Protein AF-A0A3D0SA87-F1 (afdb_monomer_lite)

Structure (mmCIF, N/CA/C/O backbone):
data_AF-A0A3D0SA87-F1
#
_entry.id   AF-A0A3D0SA87-F1
#
loop_
_atom_site.group_PDB
_atom_site.id
_atom_site.type_symbol
_atom_site.label_atom_id
_atom_site.label_alt_id
_atom_site.label_comp_id
_atom_site.label_asym_id
_atom_site.label_entity_id
_atom_site.label_seq_id
_atom_site.pdbx_PDB_ins_code
_atom_site.Cartn_x
_atom_site.Cartn_y
_atom_site.Cartn_z
_atom_site.occupancy
_atom_site.B_iso_or_equiv
_atom_site.auth_seq_id
_atom_site.auth_comp_id
_atom_site.auth_asym_id
_atom_site.auth_atom_id
_atom_site.pdbx_PDB_model_num
ATOM 1 N N . MET A 1 1 ? 12.831 16.334 6.625 1.00 37.06 1 MET A N 1
ATOM 2 C CA . MET A 1 1 ? 12.133 15.043 6.763 1.00 37.06 1 MET A CA 1
ATOM 3 C C . MET A 1 1 ? 13.059 13.994 6.188 1.00 37.06 1 MET A C 1
ATOM 5 O O . MET A 1 1 ? 13.606 14.224 5.118 1.00 37.06 1 MET A O 1
ATOM 9 N N . THR A 1 2 ? 13.381 12.951 6.945 1.00 39.72 2 THR A N 1
ATOM 10 C CA . THR A 1 2 ? 14.218 11.851 6.453 1.00 39.72 2 THR A CA 1
ATOM 11 C C . THR A 1 2 ? 13.480 11.170 5.307 1.00 39.72 2 THR A C 1
ATOM 13 O O . THR A 1 2 ? 12.404 10.627 5.510 1.00 39.72 2 THR A O 1
ATOM 16 N N . ASN A 1 3 ? 14.058 11.275 4.110 1.00 55.75 3 ASN A N 1
ATOM 17 C CA . ASN A 1 3 ? 13.542 10.820 2.818 1.00 55.75 3 ASN A CA 1
ATOM 18 C C . ASN A 1 3 ? 13.643 9.284 2.692 1.00 55.75 3 ASN A C 1
ATOM 20 O O . ASN A 1 3 ? 14.264 8.772 1.763 1.00 55.75 3 ASN A O 1
ATOM 24 N N . GLN A 1 4 ? 13.191 8.555 3.715 1.00 63.75 4 GLN A N 1
ATOM 25 C CA . GLN A 1 4 ? 13.210 7.096 3.716 1.00 63.75 4 GLN A CA 1
ATOM 26 C C . GLN A 1 4 ? 11.946 6.581 3.030 1.00 63.75 4 GLN A C 1
ATOM 28 O O . GLN A 1 4 ? 10.867 7.072 3.363 1.00 63.75 4 GLN A O 1
ATOM 33 N N . PRO A 1 5 ? 12.074 5.610 2.111 1.00 80.25 5 PRO A N 1
ATOM 34 C CA . PRO A 1 5 ? 10.928 5.081 1.398 1.00 80.25 5 PRO A CA 1
ATOM 35 C C . PRO A 1 5 ? 9.958 4.385 2.359 1.00 80.25 5 PRO A C 1
ATOM 37 O O . PRO A 1 5 ? 10.379 3.675 3.281 1.00 80.25 5 PRO A O 1
ATOM 40 N N . ASN A 1 6 ? 8.662 4.580 2.141 1.00 91.94 6 ASN A N 1
ATOM 41 C CA . ASN A 1 6 ? 7.594 3.910 2.870 1.00 91.94 6 ASN A CA 1
ATOM 42 C C . ASN A 1 6 ? 7.560 2.404 2.535 1.00 91.94 6 ASN A C 1
ATOM 44 O O . ASN A 1 6 ? 8.366 1.891 1.753 1.00 91.94 6 ASN A O 1
ATOM 48 N N . TYR A 1 7 ? 6.668 1.651 3.179 1.00 95.00 7 TYR A N 1
ATOM 49 C CA . TYR A 1 7 ? 6.606 0.202 2.981 1.00 95.00 7 TYR A CA 1
ATOM 50 C C . TYR A 1 7 ? 6.273 -0.191 1.533 1.00 95.00 7 TYR A C 1
ATOM 52 O O . TYR A 1 7 ? 6.904 -1.091 0.979 1.00 95.00 7 TYR A O 1
ATOM 60 N N . VAL A 1 8 ? 5.300 0.475 0.911 1.00 96.56 8 VAL A N 1
ATOM 61 C CA . VAL A 1 8 ? 4.859 0.152 -0.450 1.00 96.56 8 VAL A CA 1
ATOM 62 C C . VAL A 1 8 ? 5.905 0.560 -1.480 1.00 96.56 8 VAL A C 1
ATOM 64 O O . VAL A 1 8 ? 6.139 -0.208 -2.405 1.00 96.56 8 VAL A O 1
ATOM 67 N N . GLU A 1 9 ? 6.604 1.679 -1.294 1.00 96.25 9 GLU A N 1
ATOM 68 C CA . GLU A 1 9 ? 7.752 2.052 -2.137 1.00 96.25 9 GLU A CA 1
ATOM 69 C C . GLU A 1 9 ? 8.857 0.985 -2.090 1.00 96.25 9 GLU A C 1
ATOM 71 O O . GLU A 1 9 ? 9.389 0.582 -3.124 1.00 96.25 9 GLU A O 1
ATOM 76 N N . GLN A 1 10 ? 9.169 0.464 -0.899 1.00 95.56 10 GLN A N 1
ATOM 77 C CA . GLN A 1 10 ? 10.135 -0.629 -0.748 1.00 95.56 10 GLN A CA 1
ATOM 78 C C . GLN A 1 10 ? 9.646 -1.923 -1.413 1.00 95.56 10 GLN A C 1
ATOM 80 O O . GLN A 1 10 ? 10.428 -2.604 -2.079 1.00 95.56 10 GLN A O 1
ATOM 85 N N . ALA A 1 11 ? 8.363 -2.260 -1.259 1.00 96.19 11 ALA A N 1
ATOM 86 C CA . ALA A 1 11 ? 7.766 -3.438 -1.880 1.00 96.19 11 ALA A CA 1
ATOM 87 C C . ALA A 1 11 ? 7.743 -3.332 -3.414 1.00 96.19 11 ALA A C 1
ATOM 89 O O . ALA A 1 11 ? 8.102 -4.292 -4.095 1.00 96.19 11 ALA A O 1
ATOM 90 N N . ALA A 1 12 ? 7.396 -2.162 -3.951 1.00 96.31 12 ALA A N 1
ATOM 91 C CA . ALA A 1 12 ? 7.389 -1.882 -5.380 1.00 96.31 12 ALA A CA 1
ATOM 92 C C . ALA A 1 12 ? 8.800 -1.986 -5.975 1.00 96.31 12 ALA A C 1
ATOM 94 O O . ALA A 1 12 ? 8.988 -2.670 -6.977 1.00 96.31 12 ALA A O 1
ATOM 95 N N . ALA A 1 13 ? 9.810 -1.408 -5.315 1.00 94.88 13 ALA A N 1
ATOM 96 C CA . ALA A 1 13 ? 11.204 -1.537 -5.738 1.00 94.88 13 ALA A CA 1
ATOM 97 C C . ALA A 1 13 ? 11.692 -3.000 -5.712 1.00 94.88 13 ALA A C 1
ATOM 99 O O . ALA A 1 13 ? 12.385 -3.449 -6.627 1.00 94.88 13 ALA A O 1
ATOM 100 N N . ALA A 1 14 ? 11.317 -3.769 -4.683 1.00 95.12 14 ALA A N 1
ATOM 101 C CA . ALA A 1 14 ? 11.656 -5.188 -4.592 1.00 95.12 14 ALA A CA 1
ATOM 102 C C . ALA A 1 14 ? 10.970 -6.023 -5.687 1.00 95.12 14 ALA A C 1
ATOM 104 O O . ALA A 1 14 ? 11.596 -6.913 -6.266 1.00 95.12 14 ALA A O 1
ATOM 105 N N . TRP A 1 15 ? 9.706 -5.724 -5.990 1.00 95.75 15 TRP A N 1
ATOM 106 C CA . TRP A 1 15 ? 8.970 -6.346 -7.087 1.00 95.75 15 TRP A CA 1
ATOM 107 C C . TRP A 1 15 ? 9.620 -6.033 -8.438 1.00 95.75 15 TRP A C 1
ATOM 109 O O . TRP A 1 15 ? 9.983 -6.972 -9.151 1.00 95.75 15 TRP A O 1
ATOM 119 N N . ALA A 1 16 ? 9.864 -4.756 -8.745 1.00 95.44 16 ALA A N 1
ATOM 120 C CA . ALA A 1 16 ? 10.467 -4.309 -10.001 1.00 95.44 16 ALA A CA 1
ATOM 121 C C . ALA A 1 16 ? 11.843 -4.944 -10.258 1.00 95.44 16 ALA A C 1
ATOM 123 O O . ALA A 1 16 ? 12.150 -5.360 -11.373 1.00 95.44 16 ALA A O 1
ATOM 124 N N . ALA A 1 17 ? 12.639 -5.158 -9.203 1.00 94.19 17 ALA A N 1
ATOM 125 C CA . ALA A 1 17 ? 13.921 -5.859 -9.301 1.00 94.19 17 ALA A CA 1
ATOM 126 C C . ALA A 1 17 ? 13.805 -7.326 -9.773 1.00 94.19 17 ALA A C 1
ATOM 128 O O . ALA A 1 17 ? 14.801 -7.927 -10.192 1.00 94.19 17 ALA A O 1
ATOM 129 N N . THR A 1 18 ? 12.613 -7.922 -9.697 1.00 95.12 18 THR A N 1
ATOM 130 C CA . THR A 1 18 ? 12.343 -9.320 -10.071 1.00 95.12 18 THR A CA 1
ATOM 131 C C . THR A 1 18 ? 11.372 -9.476 -11.240 1.00 95.12 18 THR A C 1
ATOM 133 O O . THR A 1 18 ? 11.395 -10.526 -11.889 1.00 95.12 18 THR A O 1
ATOM 136 N N . ASP A 1 19 ? 10.574 -8.455 -11.551 1.00 95.81 19 ASP A N 1
ATOM 137 C CA . ASP A 1 19 ? 9.600 -8.491 -12.636 1.00 95.81 19 ASP A CA 1
ATOM 138 C C . ASP A 1 19 ? 10.283 -8.373 -14.018 1.00 95.81 19 ASP A C 1
ATOM 140 O O . ASP A 1 19 ? 11.071 -7.452 -14.245 1.00 95.81 19 ASP A O 1
ATOM 144 N N . PRO A 1 20 ? 10.038 -9.298 -14.970 1.00 94.62 20 PRO A N 1
ATOM 145 C CA . PRO A 1 20 ? 10.704 -9.263 -16.272 1.00 94.62 20 PRO A CA 1
ATOM 146 C C . PRO A 1 20 ? 10.396 -8.026 -17.122 1.00 94.62 20 PRO A C 1
ATOM 148 O O . PRO A 1 20 ? 11.255 -7.629 -17.911 1.00 94.62 20 PRO A O 1
ATOM 151 N N . LEU A 1 21 ? 9.191 -7.456 -17.009 1.00 92.50 21 LEU A N 1
ATOM 152 C CA . LEU A 1 21 ? 8.802 -6.265 -17.761 1.00 92.50 21 LEU A CA 1
ATOM 153 C C . LEU A 1 21 ? 9.454 -5.029 -17.148 1.00 92.50 21 LEU A C 1
ATOM 155 O O . LEU A 1 21 ? 10.110 -4.288 -17.877 1.00 92.50 21 LEU A O 1
ATOM 159 N N . GLU A 1 22 ? 9.357 -4.852 -15.832 1.00 93.31 22 GLU A N 1
ATOM 160 C CA . GLU A 1 22 ? 9.991 -3.717 -15.146 1.00 93.31 22 GLU A CA 1
ATOM 161 C C . GLU A 1 22 ? 11.506 -3.729 -15.337 1.00 93.31 22 GLU A C 1
ATOM 163 O O . GLU A 1 22 ? 12.094 -2.722 -15.711 1.00 93.31 22 GLU A O 1
ATOM 168 N N . ARG A 1 23 ? 12.159 -4.894 -15.244 1.00 93.75 23 ARG A N 1
ATOM 169 C CA . ARG A 1 23 ? 13.596 -5.007 -15.545 1.00 93.75 23 ARG A CA 1
ATOM 170 C C . ARG A 1 23 ? 13.958 -4.621 -16.977 1.00 93.75 23 ARG A C 1
ATOM 172 O O . ARG A 1 23 ? 15.098 -4.230 -17.229 1.00 93.75 23 ARG A O 1
ATOM 179 N N . TRP A 1 24 ? 13.046 -4.821 -17.925 1.00 93.44 24 TRP A N 1
ATOM 180 C CA . TRP A 1 24 ? 13.249 -4.401 -19.308 1.00 93.44 24 TRP A CA 1
ATOM 181 C C . TRP A 1 24 ? 13.075 -2.884 -19.457 1.00 93.44 24 TRP A C 1
ATOM 183 O O . TRP A 1 24 ? 13.893 -2.267 -20.138 1.00 93.44 24 TRP A O 1
ATOM 193 N N . VAL A 1 25 ? 12.081 -2.293 -18.783 1.00 90.81 25 VAL A N 1
ATOM 194 C CA . VAL A 1 25 ? 11.879 -0.834 -18.699 1.00 90.81 25 VAL A CA 1
ATOM 195 C C . VAL A 1 25 ? 13.087 -0.162 -18.042 1.00 90.81 25 VAL A C 1
ATOM 197 O O . VAL A 1 25 ? 13.667 0.755 -18.616 1.00 90.81 25 VAL A O 1
ATOM 200 N N . ASP A 1 26 ? 13.556 -0.684 -16.910 1.00 89.81 26 ASP A N 1
ATOM 201 C CA . ASP A 1 26 ? 14.690 -0.135 -16.161 1.00 89.81 26 ASP A CA 1
ATOM 202 C C . ASP A 1 26 ? 16.019 -0.186 -16.922 1.00 89.81 26 ASP A C 1
ATOM 204 O O . ASP A 1 26 ? 16.928 0.601 -16.662 1.00 89.81 26 ASP A O 1
ATOM 208 N N . ALA A 1 27 ? 16.148 -1.115 -17.871 1.00 92.00 27 ALA A N 1
ATOM 209 C CA . ALA A 1 27 ? 17.323 -1.239 -18.726 1.00 92.00 27 ALA A CA 1
ATOM 210 C C . ALA A 1 27 ? 17.266 -0.344 -19.982 1.00 92.00 27 ALA A C 1
ATOM 212 O O . ALA A 1 27 ? 18.233 -0.330 -20.755 1.00 92.00 27 ALA A O 1
ATOM 213 N N . ALA A 1 28 ? 16.156 0.361 -20.225 1.00 91.69 28 ALA A N 1
ATOM 214 C CA . ALA A 1 28 ? 16.012 1.279 -21.350 1.00 91.69 28 ALA A CA 1
ATOM 215 C C . ALA A 1 28 ? 16.912 2.518 -21.192 1.00 91.69 28 ALA A C 1
ATOM 217 O O . ALA A 1 28 ? 17.398 2.835 -20.110 1.00 91.69 28 ALA A O 1
ATOM 218 N N . ALA A 1 29 ? 17.162 3.233 -22.293 1.00 92.06 29 ALA A N 1
ATOM 219 C CA . ALA A 1 29 ? 18.072 4.385 -22.300 1.00 92.06 29 ALA A CA 1
ATOM 220 C C . ALA A 1 29 ? 17.593 5.557 -21.419 1.00 92.06 29 ALA A C 1
ATOM 222 O O . ALA A 1 29 ? 18.399 6.398 -21.025 1.00 92.06 29 ALA A O 1
ATOM 223 N N . ASP A 1 30 ? 16.293 5.612 -21.157 1.00 91.00 30 ASP A N 1
ATOM 224 C CA . ASP A 1 30 ? 15.581 6.580 -20.330 1.00 91.00 30 ASP A CA 1
ATOM 225 C C . ASP A 1 30 ? 15.139 6.015 -18.968 1.00 91.00 30 ASP A C 1
ATOM 227 O O . ASP A 1 30 ? 14.558 6.756 -18.180 1.00 91.00 30 ASP A O 1
ATOM 231 N N . GLY A 1 31 ? 15.449 4.747 -18.671 1.00 85.81 31 GLY A N 1
ATOM 232 C CA . GLY A 1 31 ? 15.210 4.132 -17.366 1.00 85.81 31 GLY A CA 1
ATOM 233 C C . GLY A 1 31 ? 16.303 4.444 -16.326 1.00 85.81 31 GLY A C 1
ATOM 234 O O . GLY A 1 31 ? 17.371 4.972 -16.669 1.00 85.81 31 GLY A O 1
ATOM 235 N N . PRO A 1 32 ? 16.081 4.091 -15.043 1.00 86.25 32 PRO A N 1
ATOM 236 C CA . PRO A 1 32 ? 14.854 3.508 -14.491 1.00 86.25 32 PRO A CA 1
ATOM 237 C C . PRO A 1 32 ? 13.703 4.514 -14.382 1.00 86.25 32 PRO A C 1
ATOM 239 O O . PRO A 1 32 ? 13.937 5.724 -14.309 1.00 86.25 32 PRO A O 1
ATOM 242 N N . SER A 1 33 ? 12.469 4.006 -14.351 1.00 87.44 33 SER A N 1
ATOM 243 C CA . SER A 1 33 ? 11.286 4.840 -14.105 1.00 87.44 33 SER A CA 1
ATOM 244 C C . SER A 1 33 ? 11.356 5.511 -12.720 1.00 87.44 33 SER A C 1
ATOM 246 O O . SER A 1 33 ? 11.970 4.971 -11.793 1.00 87.44 33 SER A O 1
ATOM 248 N N . PRO A 1 34 ? 10.730 6.690 -12.538 1.00 92.31 34 PRO A N 1
ATOM 249 C CA . PRO A 1 34 ? 10.502 7.266 -11.215 1.00 92.31 34 PRO A CA 1
ATOM 250 C C . PRO A 1 34 ? 9.799 6.271 -10.285 1.00 92.31 34 PRO A C 1
ATOM 252 O O . PRO A 1 34 ? 8.927 5.517 -10.718 1.00 92.31 34 PRO A O 1
ATOM 255 N N . ILE A 1 35 ? 10.136 6.303 -8.992 1.00 91.75 35 ILE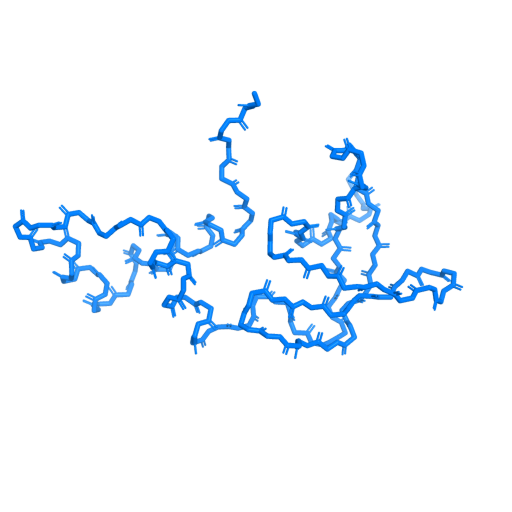 A N 1
ATOM 256 C CA . ILE A 1 35 ? 9.584 5.359 -8.011 1.00 91.75 35 ILE A CA 1
ATOM 257 C C . ILE A 1 35 ? 8.053 5.424 -7.950 1.00 91.75 35 ILE A C 1
ATOM 259 O O . ILE A 1 35 ? 7.407 4.400 -7.754 1.00 91.75 35 ILE A O 1
ATOM 263 N N . GLU A 1 36 ? 7.459 6.591 -8.185 1.00 92.69 36 GLU A N 1
ATOM 264 C CA . GLU A 1 36 ? 6.012 6.785 -8.204 1.00 92.69 36 GLU A CA 1
ATOM 265 C C . GLU A 1 36 ? 5.335 6.017 -9.353 1.00 92.69 36 GLU A C 1
ATOM 267 O O . GLU A 1 36 ? 4.244 5.472 -9.173 1.00 92.69 36 GLU A O 1
ATOM 272 N N . GLU A 1 37 ? 5.987 5.912 -10.517 1.00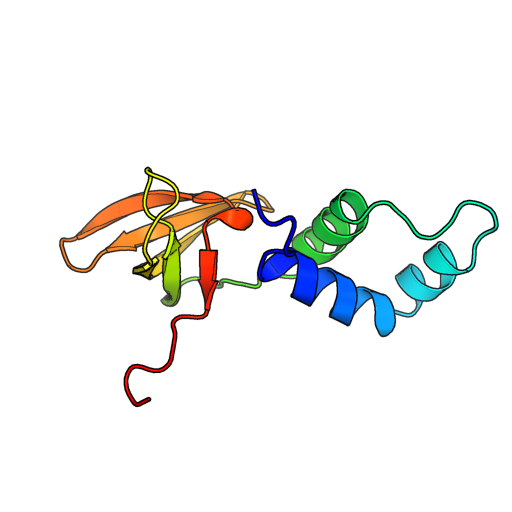 94.38 37 GLU A N 1
ATOM 273 C CA . GLU A 1 37 ? 5.492 5.095 -11.632 1.00 94.38 37 GLU A CA 1
ATOM 274 C C . GLU A 1 37 ? 5.560 3.607 -11.283 1.00 94.38 37 GLU A C 1
ATOM 276 O O . GLU A 1 37 ? 4.583 2.880 -11.479 1.00 94.38 37 GLU A O 1
ATOM 281 N N . THR A 1 38 ? 6.671 3.166 -10.685 1.00 95.00 38 THR A N 1
ATOM 282 C CA . THR A 1 38 ? 6.842 1.785 -10.217 1.00 95.00 38 THR A CA 1
ATOM 283 C C . THR A 1 38 ? 5.826 1.426 -9.131 1.00 95.00 38 THR A C 1
ATOM 285 O O . THR A 1 38 ? 5.254 0.336 -9.155 1.00 95.00 38 THR A O 1
ATOM 288 N N . VAL A 1 39 ? 5.546 2.338 -8.195 1.00 96.81 39 VAL A N 1
ATOM 289 C CA . VAL A 1 39 ? 4.503 2.172 -7.171 1.00 96.81 39 VAL A CA 1
ATOM 290 C C . VAL A 1 39 ? 3.130 2.036 -7.821 1.00 96.81 39 VAL A C 1
ATOM 292 O O . VAL A 1 39 ? 2.381 1.126 -7.465 1.00 96.81 39 VAL A O 1
ATOM 295 N N . GLY A 1 40 ? 2.808 2.877 -8.805 1.00 96.00 40 GLY A N 1
ATOM 296 C CA . GL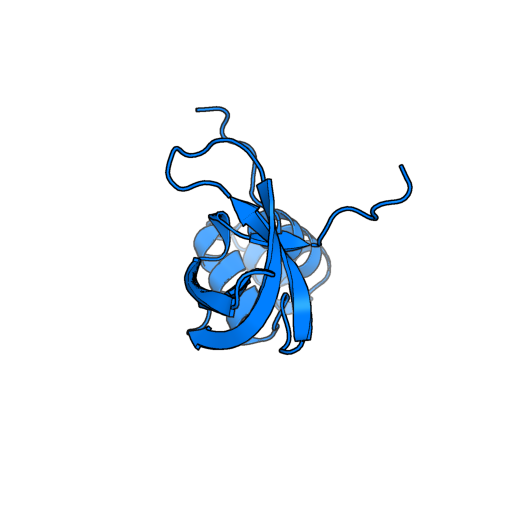Y A 1 40 ? 1.557 2.782 -9.556 1.00 96.00 40 GLY A CA 1
ATOM 297 C C . GLY A 1 40 ? 1.401 1.438 -10.276 1.00 96.00 40 GLY A C 1
ATOM 298 O O . GLY A 1 40 ? 0.353 0.797 -10.166 1.00 96.00 40 GLY A O 1
ATOM 299 N N . ALA A 1 41 ? 2.447 0.971 -10.961 1.00 95.88 41 ALA A N 1
ATOM 300 C CA . ALA A 1 41 ? 2.457 -0.325 -11.641 1.00 95.88 41 ALA A CA 1
ATOM 301 C C . ALA A 1 41 ? 2.312 -1.501 -10.655 1.00 95.88 41 ALA A C 1
ATOM 303 O O . ALA A 1 41 ? 1.488 -2.404 -10.863 1.00 95.88 41 ALA A O 1
ATOM 304 N N . TYR A 1 42 ? 3.044 -1.450 -9.538 1.00 97.44 42 TYR A N 1
ATOM 305 C CA . TYR A 1 42 ? 2.957 -2.430 -8.459 1.00 97.44 42 TYR A CA 1
ATOM 306 C C . TYR A 1 42 ? 1.536 -2.496 -7.891 1.00 97.44 42 TYR A C 1
ATOM 308 O O . TYR A 1 42 ? 0.926 -3.565 -7.868 1.00 97.44 42 TYR A O 1
ATOM 316 N N . LEU A 1 43 ? 0.961 -1.358 -7.502 1.00 97.50 43 LEU A N 1
ATOM 317 C CA . LEU A 1 43 ? -0.385 -1.282 -6.933 1.00 97.50 43 LEU A CA 1
ATOM 318 C C . LEU A 1 43 ? -1.481 -1.638 -7.947 1.00 97.50 43 LEU A C 1
ATOM 320 O O . LEU A 1 43 ? -2.516 -2.179 -7.556 1.00 97.50 43 LEU A O 1
ATOM 324 N N . GLY A 1 44 ? -1.269 -1.416 -9.243 1.00 96.12 44 GLY A N 1
ATOM 325 C CA . GLY A 1 44 ? -2.204 -1.846 -10.287 1.00 96.12 44 GLY A CA 1
ATOM 326 C C . GLY A 1 44 ? -2.368 -3.369 -10.382 1.00 96.12 44 GLY A C 1
ATOM 327 O O . GLY A 1 44 ? -3.405 -3.849 -10.836 1.00 96.12 44 GLY A O 1
ATOM 328 N N . SER A 1 45 ? -1.369 -4.131 -9.930 1.00 94.75 45 SER A N 1
ATOM 329 C CA . SER A 1 45 ? -1.331 -5.599 -10.010 1.00 94.75 45 SER A CA 1
ATOM 330 C C . SER A 1 45 ? -1.320 -6.301 -8.646 1.00 94.75 45 SER A C 1
ATOM 332 O O . SER A 1 45 ? -1.629 -7.491 -8.567 1.00 94.75 45 SER A O 1
ATOM 334 N N . HIS A 1 46 ? -1.030 -5.570 -7.569 1.00 96.94 46 HIS A N 1
ATOM 335 C CA . HIS A 1 46 ? -0.919 -6.087 -6.210 1.00 96.94 46 HIS A CA 1
ATOM 336 C C . HIS A 1 46 ? -1.848 -5.334 -5.258 1.00 96.94 46 HIS A C 1
ATOM 338 O O . HIS A 1 46 ? -2.118 -4.142 -5.405 1.00 96.94 46 HIS A O 1
ATOM 344 N N . ASN A 1 47 ? -2.330 -6.041 -4.238 1.00 96.94 47 ASN A N 1
ATOM 345 C CA . ASN A 1 47 ? -2.956 -5.427 -3.076 1.00 96.94 47 ASN A CA 1
ATOM 346 C C . ASN A 1 47 ? -2.097 -5.757 -1.846 1.00 96.94 47 ASN A C 1
ATOM 348 O O . ASN A 1 47 ? -2.257 -6.847 -1.295 1.00 96.94 47 ASN A O 1
ATOM 352 N N . PRO A 1 48 ? -1.157 -4.879 -1.443 1.00 96.69 48 PRO A N 1
ATOM 353 C CA . PRO A 1 48 ? -0.272 -5.145 -0.308 1.00 96.69 48 PRO A CA 1
ATOM 354 C C . PRO A 1 48 ? -1.017 -5.210 1.030 1.00 96.69 48 PRO A C 1
ATOM 356 O O . PRO A 1 48 ? -0.497 -5.790 1.981 1.00 96.69 48 PRO A O 1
ATOM 359 N N . PHE A 1 49 ? -2.230 -4.654 1.090 1.00 97.25 49 PHE A N 1
ATOM 360 C CA . PHE A 1 49 ? -3.076 -4.633 2.276 1.00 97.25 49 PHE A CA 1
ATOM 361 C C . PHE A 1 49 ? -4.483 -5.163 1.932 1.00 97.25 49 PHE A C 1
ATOM 363 O O . PHE A 1 49 ? -5.405 -4.381 1.699 1.00 97.25 49 PHE A O 1
ATOM 370 N N . PRO A 1 50 ? -4.674 -6.492 1.825 1.00 97.25 50 PRO A N 1
ATOM 371 C CA . PRO A 1 50 ? -5.999 -7.083 1.633 1.00 97.25 50 PRO A CA 1
ATOM 372 C C . PRO A 1 50 ? -6.943 -6.836 2.816 1.00 97.25 50 PRO A C 1
ATOM 374 O O . PRO A 1 50 ? -6.493 -6.657 3.948 1.00 97.25 50 PRO A O 1
ATOM 377 N N . ASP A 1 51 ? -8.249 -6.914 2.574 1.00 98.19 51 ASP A N 1
ATOM 378 C CA . ASP A 1 51 ? -9.286 -6.807 3.605 1.00 98.19 51 ASP A CA 1
ATOM 379 C C . ASP A 1 51 ? -9.027 -7.786 4.766 1.00 98.19 51 ASP A C 1
ATOM 381 O O . ASP A 1 51 ? -8.662 -8.949 4.564 1.00 98.19 51 ASP A O 1
ATOM 385 N N . GLY A 1 52 ? -9.192 -7.308 5.999 1.00 97.56 52 GLY A N 1
ATOM 386 C CA . GLY A 1 52 ? -8.898 -8.050 7.226 1.00 97.56 52 GLY A CA 1
ATOM 387 C C . GLY A 1 52 ? -7.418 -8.089 7.623 1.00 97.56 52 GLY A C 1
ATOM 388 O O . GLY A 1 52 ? -7.089 -8.670 8.657 1.00 97.56 52 GLY A O 1
ATOM 389 N N . THR A 1 53 ? -6.514 -7.485 6.845 1.00 97.12 53 THR A N 1
ATOM 390 C CA . THR A 1 53 ? -5.083 -7.444 7.185 1.00 97.12 53 THR A CA 1
ATOM 391 C C . THR A 1 53 ? -4.826 -6.465 8.335 1.00 97.12 53 THR A C 1
ATOM 393 O O . THR A 1 53 ? -5.278 -5.320 8.259 1.00 97.12 53 THR A O 1
ATOM 396 N N . PRO A 1 54 ? -4.080 -6.860 9.382 1.00 97.56 54 PRO A N 1
ATOM 397 C CA . PRO A 1 54 ? -3.634 -5.933 10.413 1.00 97.56 54 PRO A CA 1
ATOM 398 C C . PRO A 1 54 ? -2.520 -5.021 9.881 1.00 97.56 54 PRO A C 1
ATOM 400 O O . PRO A 1 54 ? -1.546 -5.481 9.277 1.00 97.56 54 PRO A O 1
ATOM 403 N N . VAL A 1 55 ? -2.648 -3.723 10.140 1.00 97.69 55 VAL A N 1
ATOM 404 C CA . VAL A 1 55 ? -1.703 -2.685 9.710 1.00 97.69 55 VAL A CA 1
ATOM 405 C C . VAL A 1 55 ? -1.380 -1.738 10.856 1.00 97.69 55 VAL A C 1
ATOM 407 O O . VAL A 1 55 ? -2.189 -1.531 11.755 1.00 97.69 55 VAL A O 1
ATOM 410 N N . ASP A 1 56 ? -0.202 -1.133 10.802 1.00 97.38 56 ASP A N 1
ATOM 411 C CA . ASP A 1 56 ? 0.137 0.037 11.603 1.00 97.38 56 ASP A CA 1
ATOM 412 C C . ASP A 1 56 ? -0.180 1.294 10.778 1.00 97.38 56 ASP A C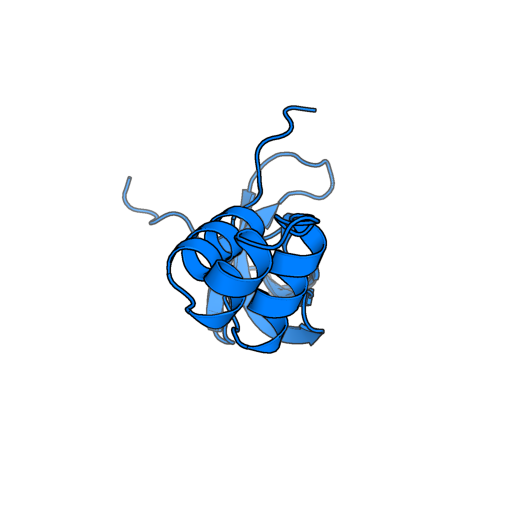 1
ATOM 414 O O . ASP A 1 56 ? 0.276 1.428 9.639 1.00 97.38 56 ASP A O 1
ATOM 418 N N . VAL A 1 57 ? -0.919 2.230 11.373 1.00 96.69 57 VAL A N 1
ATOM 419 C CA . VAL A 1 57 ? -1.346 3.497 10.764 1.00 96.69 57 VAL A CA 1
ATOM 420 C C . VAL A 1 57 ? -0.575 4.662 11.375 1.00 96.69 57 VAL A C 1
ATOM 422 O O . VAL A 1 57 ? -0.523 4.800 12.600 1.00 96.69 57 VAL A O 1
ATOM 425 N N . LEU A 1 58 ? 0.002 5.517 10.534 1.00 95.38 58 LEU A N 1
ATOM 426 C CA . LEU A 1 58 ? 0.721 6.717 10.959 1.00 95.38 58 LEU A CA 1
ATOM 427 C C . LEU A 1 58 ? -0.244 7.731 11.598 1.00 95.38 58 LEU A C 1
ATOM 429 O O . LEU A 1 58 ? -1.344 7.987 11.092 1.00 95.38 58 LEU A O 1
ATOM 433 N N . GLY A 1 59 ? 0.166 8.325 12.720 1.00 92.00 59 GLY A N 1
ATOM 434 C CA . GLY A 1 59 ? -0.573 9.418 13.352 1.00 92.00 59 GLY A CA 1
ATOM 435 C C . GLY A 1 59 ? -0.694 10.640 12.434 1.00 92.00 59 GLY A C 1
ATOM 436 O O . GLY A 1 59 ? 0.193 10.929 11.635 1.00 92.00 59 GLY A O 1
ATOM 437 N N . ARG A 1 60 ? -1.789 11.407 12.554 1.00 86.88 60 ARG A N 1
ATOM 438 C CA . ARG A 1 60 ? -2.041 12.600 11.708 1.00 86.88 60 ARG A CA 1
ATOM 439 C C . ARG A 1 60 ? -1.015 13.721 11.882 1.00 86.88 60 ARG A C 1
ATOM 441 O O . ARG A 1 60 ? -0.912 14.601 11.034 1.00 86.88 60 ARG A O 1
ATOM 448 N N . ASP A 1 61 ? -0.305 13.731 12.999 1.00 89.06 61 ASP A N 1
ATOM 449 C CA . ASP A 1 61 ? 0.820 14.627 13.262 1.00 89.06 61 ASP A CA 1
ATOM 450 C C . ASP A 1 61 ? 2.125 14.155 12.589 1.00 89.06 61 ASP A C 1
ATOM 452 O O . ASP A 1 61 ? 3.169 14.791 12.745 1.00 89.06 61 ASP A O 1
ATOM 456 N N . GLY A 1 62 ? 2.068 13.055 11.830 1.00 86.62 62 GLY A N 1
ATOM 457 C CA . GLY A 1 62 ? 3.215 12.394 11.220 1.00 86.62 62 GLY A CA 1
ATOM 458 C C . GLY A 1 62 ? 4.077 11.649 12.238 1.00 86.62 62 GLY A C 1
ATOM 459 O O . GLY A 1 62 ? 5.237 11.352 11.943 1.00 86.62 62 GLY A O 1
ATOM 460 N N . GLN A 1 63 ? 3.562 11.394 13.445 1.00 88.19 63 GLN A N 1
ATOM 461 C CA . GLN A 1 63 ? 4.292 10.738 14.523 1.00 88.19 63 GLN A CA 1
ATOM 462 C C . GLN A 1 63 ? 3.515 9.557 15.092 1.00 88.19 63 GLN A C 1
ATOM 464 O O . GLN A 1 63 ? 2.293 9.553 15.188 1.00 88.19 63 GLN A O 1
ATOM 469 N N . GLY A 1 64 ? 4.269 8.547 15.525 1.00 91.06 64 GLY A N 1
ATOM 470 C CA . GLY A 1 64 ? 3.698 7.348 16.120 1.00 91.06 64 GLY A CA 1
ATOM 471 C C . GLY A 1 64 ? 2.955 6.469 15.115 1.00 91.06 64 GLY A C 1
ATOM 472 O O . GLY A 1 64 ? 2.575 6.882 14.024 1.00 91.06 64 GLY A O 1
ATOM 473 N N . TRP A 1 65 ? 2.774 5.218 15.507 1.00 94.81 65 TRP A N 1
ATOM 474 C CA . TRP A 1 65 ? 2.057 4.223 14.726 1.00 94.81 65 TRP A CA 1
ATOM 475 C C . TRP A 1 65 ? 1.002 3.598 15.627 1.00 94.81 65 TRP A C 1
ATOM 477 O O . TRP A 1 65 ? 1.271 3.334 16.800 1.00 94.81 65 TRP A O 1
ATOM 487 N N . THR A 1 66 ? -0.207 3.421 15.112 1.00 95.69 66 THR A N 1
ATOM 488 C CA . THR A 1 66 ? -1.326 2.818 15.840 1.00 95.69 66 THR A CA 1
ATOM 489 C C . THR A 1 66 ? -1.894 1.679 15.021 1.00 95.69 66 THR A C 1
ATOM 491 O O . THR A 1 66 ? -2.168 1.848 13.836 1.00 95.69 66 THR A O 1
ATOM 494 N N . GLN A 1 67 ? -2.053 0.523 15.653 1.00 96.69 67 GLN A N 1
ATOM 495 C CA . GLN A 1 67 ? -2.551 -0.666 14.985 1.00 96.69 67 GLN A CA 1
ATOM 496 C C . GLN A 1 67 ? -4.031 -0.503 14.605 1.00 96.69 67 GLN A C 1
ATOM 498 O O . GLN A 1 67 ? -4.818 0.084 15.347 1.00 96.69 67 GLN A O 1
ATOM 503 N N . ALA A 1 68 ? -4.388 -1.022 13.437 1.00 97.62 68 ALA A N 1
ATOM 504 C CA . ALA A 1 68 ? -5.733 -1.048 12.886 1.00 97.62 68 ALA A CA 1
ATOM 505 C C . ALA A 1 68 ? -5.913 -2.282 11.991 1.00 97.62 68 ALA A C 1
ATOM 507 O O . ALA A 1 68 ? -4.967 -3.030 11.728 1.00 97.62 68 ALA A O 1
ATOM 508 N N . THR A 1 69 ? -7.127 -2.476 11.486 1.00 98.50 69 THR A N 1
ATOM 509 C CA . THR A 1 69 ? -7.451 -3.519 10.507 1.00 98.50 69 THR A CA 1
ATOM 510 C C . THR A 1 69 ? -7.928 -2.889 9.207 1.00 98.50 69 THR A C 1
ATOM 512 O O . THR A 1 69 ? -8.717 -1.948 9.223 1.00 98.50 69 THR A O 1
ATOM 515 N N . VAL A 1 70 ? -7.470 -3.405 8.068 1.00 98.44 70 VAL A N 1
ATOM 516 C CA . VAL A 1 70 ? -7.980 -3.003 6.751 1.00 98.44 70 VAL A CA 1
ATOM 517 C C . VAL A 1 70 ? -9.422 -3.473 6.603 1.00 98.44 70 VAL A C 1
ATOM 519 O O . VAL A 1 70 ? -9.707 -4.660 6.754 1.00 98.44 70 VAL A O 1
ATOM 522 N N . VAL A 1 71 ? -10.323 -2.555 6.271 1.00 98.50 71 VAL A N 1
ATOM 523 C CA . VAL A 1 71 ? -11.728 -2.862 5.978 1.00 98.50 71 VAL A CA 1
ATOM 524 C C . VAL A 1 71 ? -11.899 -3.156 4.496 1.00 98.50 71 VAL A C 1
ATOM 526 O O . VAL A 1 71 ? -12.424 -4.204 4.139 1.00 98.50 71 VAL A O 1
ATOM 529 N N . GLU A 1 72 ? -11.442 -2.237 3.647 1.00 97.88 72 GLU A N 1
ATOM 530 C CA . GLU A 1 72 ? -11.521 -2.362 2.194 1.00 97.88 72 GLU A CA 1
ATOM 531 C C . GLU A 1 72 ? -10.481 -1.475 1.500 1.00 97.88 72 GLU A C 1
ATOM 533 O O . GLU A 1 72 ? -10.059 -0.438 2.027 1.00 97.88 72 GLU A O 1
ATOM 538 N N . ARG A 1 73 ? -10.109 -1.851 0.276 1.00 97.75 73 ARG A N 1
ATOM 539 C CA . ARG A 1 73 ? -9.349 -0.996 -0.643 1.00 97.75 73 ARG A CA 1
ATOM 540 C C . ARG A 1 73 ? -10.304 -0.093 -1.425 1.00 97.75 73 ARG A C 1
ATOM 542 O O . ARG A 1 73 ? -11.126 -0.589 -2.194 1.00 97.75 73 ARG A O 1
ATOM 549 N N . THR A 1 74 ? -10.178 1.221 -1.256 1.00 95.88 74 THR A N 1
ATOM 550 C CA . THR A 1 74 ? -11.091 2.212 -1.865 1.00 95.88 74 THR A CA 1
ATOM 551 C C . THR A 1 74 ? -10.549 2.804 -3.166 1.00 95.88 74 THR A C 1
ATOM 553 O O . THR A 1 74 ? -11.335 3.136 -4.055 1.00 95.88 74 THR A O 1
ATOM 556 N N . ALA A 1 75 ? -9.223 2.851 -3.322 1.00 95.25 75 ALA A N 1
ATOM 557 C CA . ALA A 1 75 ? -8.539 3.167 -4.574 1.00 95.25 75 ALA A CA 1
ATOM 558 C C . ALA A 1 75 ? -7.231 2.370 -4.705 1.00 95.25 75 ALA A C 1
ATOM 560 O O . ALA A 1 75 ? -6.887 1.552 -3.851 1.00 95.25 75 ALA A O 1
ATOM 561 N N . ALA A 1 76 ? -6.494 2.570 -5.800 1.00 94.62 76 ALA A N 1
ATOM 562 C CA . ALA A 1 76 ? -5.246 1.842 -6.033 1.00 94.62 76 ALA A CA 1
ATOM 563 C C . ALA A 1 76 ? -4.232 2.055 -4.891 1.00 94.62 76 ALA A C 1
ATOM 565 O O . ALA A 1 76 ? -3.550 1.121 -4.491 1.00 94.62 76 ALA A O 1
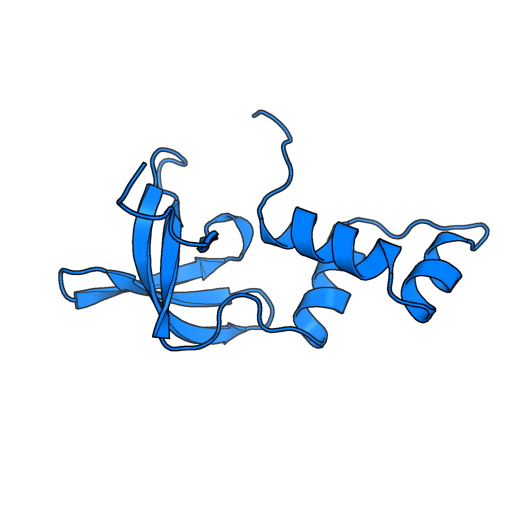ATOM 566 N N . ASP A 1 77 ? -4.163 3.233 -4.303 1.00 96.44 77 ASP A N 1
ATOM 567 C CA . ASP A 1 77 ? -3.201 3.592 -3.264 1.00 96.44 77 ASP A CA 1
ATOM 568 C C . ASP A 1 77 ? -3.852 3.931 -1.921 1.00 96.44 77 ASP A C 1
ATOM 570 O O . ASP A 1 77 ? -3.196 4.513 -1.059 1.00 96.44 77 ASP A O 1
ATOM 574 N N . GLU A 1 78 ? -5.117 3.540 -1.727 1.00 97.44 78 GLU A N 1
ATOM 575 C CA . GLU A 1 78 ? -5.946 4.029 -0.625 1.00 97.44 78 GLU A CA 1
ATOM 576 C C . GLU A 1 78 ? -6.825 2.933 -0.006 1.00 97.44 78 GLU A C 1
ATOM 578 O O . GLU A 1 78 ? -7.477 2.144 -0.704 1.00 97.44 78 GLU A O 1
ATOM 583 N N . TRP A 1 79 ? -6.909 2.930 1.327 1.00 98.38 79 TRP A N 1
ATOM 584 C CA . TRP A 1 79 ? -7.667 1.953 2.109 1.00 98.38 79 TRP A CA 1
ATOM 585 C C . TRP A 1 79 ? -8.501 2.620 3.199 1.00 98.38 79 TRP A C 1
ATOM 587 O O . TRP A 1 79 ? -8.083 3.593 3.829 1.00 98.38 79 TRP A O 1
ATOM 597 N N . THR A 1 80 ? -9.668 2.040 3.468 1.00 98.50 80 THR A N 1
ATOM 598 C CA . THR A 1 80 ? -10.388 2.269 4.722 1.00 98.50 80 THR A CA 1
ATOM 599 C C . THR A 1 80 ? -9.806 1.337 5.777 1.00 98.50 80 THR A C 1
ATOM 601 O O . THR A 1 80 ? -9.724 0.126 5.562 1.00 98.50 80 THR A O 1
ATOM 604 N N . ILE A 1 81 ? -9.425 1.889 6.925 1.00 98.38 81 ILE A N 1
ATOM 605 C CA . ILE A 1 81 ? -8.971 1.135 8.096 1.00 98.38 81 ILE A CA 1
ATOM 606 C C . ILE A 1 81 ? -9.928 1.354 9.265 1.00 98.38 81 ILE A C 1
ATOM 608 O O . ILE A 1 81 ? -10.575 2.399 9.351 1.00 98.38 81 ILE A O 1
ATOM 612 N N . GLU A 1 82 ? -10.001 0.381 10.166 1.00 98.50 82 GLU A N 1
ATOM 613 C CA . GLU A 1 82 ? -10.775 0.417 11.406 1.00 98.50 82 GLU A CA 1
ATOM 614 C C . GLU A 1 82 ? -9.848 0.219 12.609 1.00 98.50 82 GLU A C 1
ATOM 616 O O . GLU A 1 82 ? -9.081 -0.745 12.659 1.00 98.50 82 GLU A O 1
ATOM 621 N N . PHE A 1 83 ? -9.907 1.144 13.566 1.00 97.69 83 PHE A N 1
ATOM 622 C CA . PHE A 1 83 ? -9.218 1.035 14.852 1.00 97.69 83 PHE A CA 1
ATOM 623 C C . PHE A 1 83 ? -10.036 0.213 15.860 1.00 97.69 83 PHE A C 1
ATOM 625 O O . PHE A 1 83 ? -11.235 0.006 15.685 1.00 97.69 83 PHE A O 1
ATOM 632 N N . ASP A 1 84 ? -9.411 -0.191 16.969 1.00 96.00 84 ASP A N 1
ATOM 633 C CA . ASP A 1 84 ? -10.045 -1.009 18.019 1.00 96.00 84 ASP A CA 1
ATOM 634 C C . ASP A 1 84 ? -11.277 -0.359 18.681 1.00 96.00 84 ASP A C 1
ATOM 636 O O . ASP A 1 84 ? -12.111 -1.051 19.268 1.00 96.00 84 ASP A O 1
ATOM 640 N N . ASP A 1 85 ? -11.410 0.969 18.609 1.00 96.38 85 ASP A N 1
ATOM 641 C CA . ASP A 1 85 ? -12.584 1.701 19.100 1.00 96.38 85 ASP A CA 1
ATOM 642 C C . ASP A 1 85 ? -13.754 1.729 18.095 1.00 96.38 85 ASP A C 1
ATOM 644 O O . ASP A 1 85 ? -14.797 2.331 18.369 1.00 96.38 85 ASP A O 1
ATOM 648 N N . GLY A 1 86 ? -13.599 1.064 16.945 1.00 97.31 86 GLY A N 1
ATOM 649 C CA . GLY A 1 86 ? -14.556 1.026 15.843 1.00 97.31 86 GLY A CA 1
ATOM 650 C C . GLY A 1 86 ? -14.527 2.273 14.958 1.00 97.31 86 GLY A C 1
ATOM 651 O O . GLY A 1 86 ? -15.347 2.395 14.044 1.00 97.31 86 GLY A O 1
ATOM 652 N N . GLN A 1 87 ? -13.624 3.228 15.206 1.00 97.75 87 GLN A N 1
ATOM 653 C CA . GLN A 1 87 ? -13.463 4.371 14.323 1.00 97.75 87 GLN A CA 1
ATOM 654 C C . GLN A 1 87 ? -12.862 3.918 12.992 1.00 97.75 87 GLN A C 1
ATOM 656 O O . GLN A 1 87 ? -11.770 3.354 12.945 1.00 97.75 87 GLN A O 1
ATOM 661 N N . GLN A 1 88 ? -13.538 4.276 11.900 1.00 97.94 88 GLN A N 1
ATOM 662 C CA . GLN A 1 88 ? -13.011 4.103 10.553 1.00 97.94 88 GLN A CA 1
ATOM 663 C C . GLN A 1 88 ? -12.444 5.403 9.997 1.00 97.94 88 GLN A C 1
ATOM 665 O O . GLN A 1 88 ? -13.023 6.486 10.154 1.00 97.94 88 GLN A O 1
ATOM 670 N N . VAL A 1 89 ? -11.306 5.297 9.323 1.00 96.81 89 VAL A N 1
ATOM 671 C CA . VAL A 1 89 ? -10.697 6.400 8.580 1.00 96.81 89 VAL A CA 1
ATOM 672 C C . VAL A 1 89 ? -10.107 5.886 7.278 1.00 96.81 89 VAL A C 1
ATOM 674 O O . VAL A 1 89 ? -9.754 4.722 7.145 1.00 96.81 89 VAL A O 1
ATOM 677 N N . TRP A 1 90 ? -9.966 6.792 6.327 1.00 96.88 90 TRP A N 1
ATOM 678 C CA . TRP A 1 90 ? -9.272 6.537 5.077 1.00 96.88 90 TRP A CA 1
ATOM 679 C C . TRP A 1 90 ? -7.787 6.883 5.212 1.00 96.88 90 TRP A C 1
ATOM 681 O O . TRP A 1 90 ? -7.462 7.862 5.900 1.00 96.88 90 TRP A O 1
ATOM 691 N N . ARG A 1 91 ? -6.905 6.106 4.581 1.00 97.19 91 ARG A N 1
ATOM 692 C CA . ARG A 1 91 ? -5.447 6.301 4.579 1.00 97.19 91 ARG A CA 1
ATOM 693 C C . ARG A 1 91 ? -4.822 5.933 3.242 1.00 97.19 91 ARG A C 1
ATOM 695 O O . ARG A 1 91 ? -5.254 4.964 2.613 1.00 97.19 91 ARG A O 1
ATOM 702 N N . ASP A 1 92 ? -3.779 6.666 2.870 1.00 95.69 92 ASP A N 1
ATOM 703 C CA . ASP A 1 92 ? -2.962 6.349 1.701 1.00 95.69 92 ASP A CA 1
ATOM 704 C C . ASP A 1 92 ? -1.777 5.432 2.054 1.00 95.69 92 ASP A C 1
ATOM 706 O O . ASP A 1 92 ? -1.451 5.198 3.223 1.00 95.69 92 ASP A O 1
ATOM 710 N N . HIS A 1 93 ? -1.126 4.881 1.033 1.00 94.81 93 HIS A N 1
ATOM 711 C CA . HIS A 1 93 ? -0.044 3.915 1.204 1.00 94.81 93 HIS A CA 1
ATOM 712 C C . HIS A 1 93 ? 1.184 4.428 1.991 1.00 94.81 93 HIS A C 1
ATOM 714 O O . HIS A 1 93 ? 1.914 3.608 2.551 1.00 94.81 93 HIS A O 1
ATOM 720 N N . HIS A 1 94 ? 1.435 5.740 2.061 1.00 95.25 94 HIS A N 1
ATOM 721 C CA . HIS A 1 94 ? 2.520 6.328 2.860 1.00 95.25 94 HIS A CA 1
ATOM 722 C C . HIS A 1 94 ? 2.220 6.271 4.358 1.00 95.25 94 HIS A C 1
ATOM 724 O O . HIS A 1 94 ? 3.135 6.302 5.185 1.00 95.25 94 HIS A O 1
ATOM 730 N N . GLU A 1 95 ? 0.941 6.200 4.714 1.00 96.50 95 GLU A N 1
ATOM 731 C CA . GLU A 1 95 ? 0.464 6.207 6.092 1.00 96.50 95 GLU A CA 1
ATOM 732 C C . GLU A 1 95 ? 0.275 4.794 6.654 1.00 96.50 95 GLU A C 1
ATOM 734 O O . GLU A 1 95 ? -0.122 4.650 7.811 1.00 96.50 95 GLU A O 1
ATOM 739 N N . LEU A 1 96 ? 0.551 3.758 5.858 1.00 96.69 96 LEU A N 1
ATOM 740 C CA . LEU A 1 96 ? 0.329 2.361 6.207 1.00 96.69 96 LEU A CA 1
ATOM 741 C C . LEU A 1 96 ? 1.621 1.550 6.129 1.00 96.69 96 LEU A C 1
ATOM 743 O O . LEU A 1 96 ? 2.457 1.708 5.238 1.00 96.69 96 LEU A O 1
ATOM 747 N N . ARG A 1 97 ? 1.754 0.600 7.048 1.00 96.75 97 ARG A N 1
ATOM 748 C CA . ARG A 1 97 ? 2.751 -0.473 6.982 1.00 96.75 97 ARG A CA 1
ATOM 749 C C . ARG A 1 97 ? 2.166 -1.747 7.601 1.00 96.75 97 ARG A C 1
ATOM 751 O O . ARG A 1 97 ? 1.196 -1.650 8.355 1.00 96.75 97 ARG A O 1
ATOM 758 N N . PRO A 1 98 ? 2.730 -2.936 7.329 1.00 96.38 98 PRO A N 1
ATOM 759 C CA . PRO A 1 98 ? 2.327 -4.150 8.027 1.00 96.38 98 PRO A CA 1
ATOM 760 C C . PRO A 1 98 ? 2.412 -3.951 9.538 1.00 96.38 98 PRO A C 1
ATOM 762 O O . PRO A 1 98 ? 3.358 -3.318 10.016 1.00 96.38 98 PRO A O 1
ATOM 765 N N . ALA A 1 99 ? 1.432 -4.477 10.276 1.00 93.62 99 ALA A N 1
ATOM 766 C CA . ALA A 1 99 ? 1.479 -4.422 11.729 1.00 93.62 99 ALA A CA 1
ATOM 767 C C . ALA A 1 99 ? 2.776 -5.068 12.230 1.00 93.62 99 ALA A C 1
ATOM 769 O O . ALA A 1 99 ? 3.174 -6.142 11.768 1.00 93.62 99 ALA A O 1
ATOM 770 N N . SER A 1 100 ? 3.445 -4.395 13.162 1.00 83.62 100 SER A N 1
ATOM 771 C CA . SER A 1 100 ? 4.595 -4.986 13.842 1.00 83.62 100 SER A CA 1
ATOM 772 C C . SER A 1 100 ? 4.097 -6.164 14.681 1.00 83.62 100 SER A C 1
ATOM 774 O O . SER A 1 100 ? 3.086 -6.026 15.369 1.00 83.62 100 SER A O 1
ATOM 776 N N . ASP A 1 101 ? 4.783 -7.312 14.649 1.00 71.06 101 ASP A N 1
ATOM 777 C CA . ASP A 1 101 ? 4.417 -8.422 15.532 1.00 71.06 101 ASP A CA 1
ATOM 778 C C . ASP A 1 101 ? 4.411 -7.919 16.988 1.00 71.06 101 ASP A C 1
ATOM 780 O O . ASP A 1 101 ? 5.428 -7.392 17.451 1.00 71.06 101 ASP A O 1
ATOM 784 N N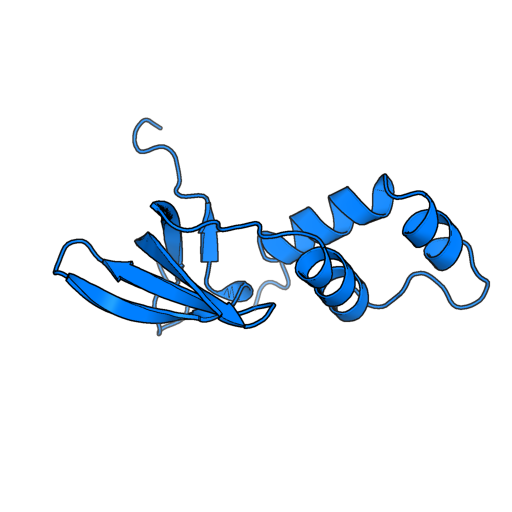 . PRO A 1 102 ? 3.319 -8.102 17.753 1.00 56.06 102 PRO A N 1
ATOM 785 C CA . PRO A 1 102 ? 3.229 -7.606 19.127 1.00 56.06 102 PRO A CA 1
ATOM 786 C C . PRO A 1 102 ? 4.142 -8.356 20.122 1.00 56.06 102 PRO A C 1
ATOM 788 O O . PRO A 1 102 ? 4.034 -8.159 21.329 1.00 56.06 102 PRO A O 1
ATOM 791 N N . THR A 1 103 ? 5.034 -9.229 19.641 1.00 42.66 103 THR A N 1
ATOM 792 C CA . THR A 1 103 ? 5.904 -10.113 20.438 1.00 42.66 103 THR A CA 1
ATOM 793 C C . THR A 1 103 ? 7.406 -9.809 20.341 1.00 42.66 103 THR A C 1
ATOM 795 O O . THR A 1 103 ? 8.210 -10.692 20.644 1.00 42.66 103 THR A O 1
ATOM 798 N N . ALA A 1 104 ? 7.803 -8.596 19.944 1.00 39.34 104 ALA A N 1
ATOM 799 C CA . ALA A 1 104 ? 9.201 -8.146 20.028 1.00 39.34 104 ALA A CA 1
ATOM 800 C C . ALA A 1 104 ? 9.545 -7.520 21.391 1.00 39.34 104 ALA A C 1
ATOM 802 O O . ALA A 1 104 ? 8.759 -6.675 21.876 1.00 39.34 104 ALA A O 1
#

Radius of gyration: 15.16 Å; chains: 1; bounding box: 33×25×43 Å

Secondary structure (DSSP, 8-state):
------HHHHHHHHHHTT-HHHHHHHTSTTPSPPHHHHHHHHHHH--SS-TT-EEEEE-TTS--EEEEEEEEEEETTEEEEE-TTS-EEEEEGGGEEEPPPTT-

Sequence (104 aa):
MTNQPNYVEQAAAAWAATDPLERWVDAAADGPSPIEETVGAYLGSHNPFPDGTPVDVLGRDGQGWTQATVVERTAADEWTIEFDDGQQVWRDHHELRPASDPTA

pLDDT: mean 91.38, std 12.67, range [37.06, 98.5]

Foldseek 3Di:
DPPDDAALLVVLVVCLVPDPVSVVCQPDPPDDDDSVVSSLVCLVPDDPAAFQFWKWFADPVRDDTAIWGFHHAPDSFKTWTAHPVRDIDIDGRRGIDHDDDPPD